Protein AF-A0A757H3W4-F1 (afdb_monomer_lite)

pLDDT: mean 79.63, std 16.62, range [38.34, 98.06]

Foldseek 3Di:
DDDVPDDDPQNPQQPPDPGDDDDDDDFDKPPPPDPDIDGDPVRVVVSVVVVVCVVPDDPVPPPDDPPPDDPPDDDD

Organism: Salmonella enterica (NCBI:txid28901)

Secondary structure (DSSP, 8-state):
---TT---THHHHTTSTT----------EESTTSSS-EE-HHHHHHHHHHHHHHHTS-GGGSS-------------

Sequence (76 aa):
EVAPGVITETGYIQVELDGIPCASLSIPCRYTHSPAEVASLRDLADCIRLLTALANMSPEQFPIEPETGATQEARP

Radius of gyration: 16.95 Å; chains: 1; bounding box: 33×20×48 Å

Structure (mmCIF, N/CA/C/O backbone):
data_AF-A0A757H3W4-F1
#
_entry.id   AF-A0A757H3W4-F1
#
loop_
_atom_site.group_PDB
_atom_site.id
_atom_site.type_symbol
_atom_site.label_atom_id
_atom_site.label_alt_id
_atom_site.label_comp_id
_atom_site.label_asym_id
_atom_site.label_entity_id
_atom_site.label_seq_id
_atom_site.pdbx_PDB_ins_code
_atom_site.Cartn_x
_atom_site.Cartn_y
_atom_site.Cartn_z
_atom_site.occupancy
_atom_site.B_iso_or_equiv
_atom_site.auth_seq_id
_atom_site.auth_comp_id
_atom_site.auth_asym_id
_atom_site.auth_atom_id
_atom_site.pdbx_PDB_model_num
ATOM 1 N N . GLU A 1 1 ? 2.390 5.733 -1.214 1.00 70.56 1 GLU A N 1
ATOM 2 C CA . GLU A 1 1 ? 3.430 4.707 -1.001 1.00 70.56 1 GLU A CA 1
ATOM 3 C C . GLU A 1 1 ? 3.337 4.234 0.438 1.00 70.56 1 GLU A C 1
ATOM 5 O O . GLU A 1 1 ? 3.169 5.073 1.314 1.00 70.56 1 GLU A O 1
ATOM 10 N N . VAL A 1 2 ? 3.400 2.925 0.676 1.00 73.19 2 VAL A N 1
ATOM 11 C CA . VAL A 1 2 ? 3.605 2.360 2.015 1.00 73.19 2 VAL A CA 1
ATOM 12 C C . VAL A 1 2 ? 4.851 1.499 1.916 1.00 73.19 2 VAL A C 1
ATOM 14 O O . VAL A 1 2 ? 4.849 0.486 1.219 1.00 73.19 2 VAL A O 1
ATOM 17 N N . ALA A 1 3 ? 5.925 1.931 2.564 1.00 66.88 3 ALA A N 1
ATOM 18 C CA . ALA A 1 3 ? 7.202 1.234 2.555 1.00 66.88 3 ALA A CA 1
ATOM 19 C C . ALA A 1 3 ? 7.593 0.874 3.997 1.00 66.88 3 ALA A C 1
ATOM 21 O O . ALA A 1 3 ? 7.498 1.732 4.880 1.00 66.88 3 ALA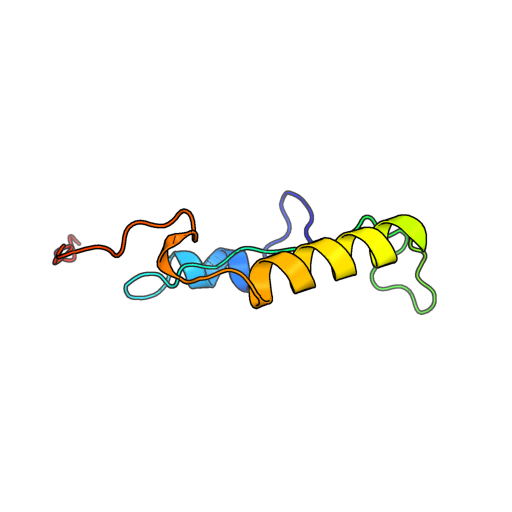 A O 1
ATOM 22 N N . PRO A 1 4 ? 8.029 -0.371 4.272 1.00 61.41 4 PRO A N 1
ATOM 23 C CA . PRO A 1 4 ? 8.506 -0.751 5.598 1.00 61.41 4 PRO A CA 1
ATOM 24 C C . PRO A 1 4 ? 9.622 0.189 6.077 1.00 61.41 4 PRO A C 1
ATOM 26 O O . PRO A 1 4 ? 10.626 0.361 5.390 1.00 61.41 4 PRO A O 1
ATOM 29 N N . GLY A 1 5 ? 9.444 0.797 7.253 1.00 63.88 5 GLY A N 1
ATOM 30 C CA . GLY A 1 5 ? 10.409 1.737 7.840 1.00 63.88 5 GLY A CA 1
ATOM 31 C C . GLY A 1 5 ? 10.255 3.200 7.405 1.00 63.88 5 GLY A C 1
ATOM 32 O O . GLY A 1 5 ? 10.939 4.057 7.962 1.00 63.88 5 GLY A O 1
ATOM 33 N N . VAL A 1 6 ? 9.349 3.512 6.472 1.00 69.94 6 VAL A N 1
ATOM 34 C CA . VAL A 1 6 ? 8.967 4.895 6.157 1.00 69.94 6 VAL A CA 1
ATOM 35 C C . VAL A 1 6 ? 7.808 5.301 7.057 1.00 69.94 6 VAL A C 1
ATOM 37 O O . VAL A 1 6 ? 6.741 4.689 7.037 1.00 69.94 6 VAL A O 1
ATOM 40 N N . ILE A 1 7 ? 8.018 6.354 7.841 1.00 65.00 7 ILE A N 1
ATOM 41 C CA . ILE A 1 7 ? 6.954 6.983 8.619 1.00 65.00 7 ILE A CA 1
ATOM 42 C C . ILE A 1 7 ? 6.145 7.909 7.707 1.00 65.00 7 ILE A C 1
ATOM 44 O O . ILE A 1 7 ? 6.677 8.831 7.092 1.00 65.00 7 ILE A O 1
ATOM 48 N N . THR A 1 8 ? 4.850 7.636 7.597 1.00 71.31 8 THR A N 1
ATOM 49 C CA . THR A 1 8 ? 3.860 8.542 6.994 1.00 71.31 8 THR A CA 1
ATOM 50 C C . THR A 1 8 ? 2.897 9.007 8.083 1.00 71.31 8 THR A C 1
ATOM 52 O O . THR A 1 8 ? 3.023 8.575 9.229 1.00 71.31 8 THR A O 1
ATOM 55 N N . GLU A 1 9 ? 1.938 9.876 7.753 1.00 65.81 9 GLU A N 1
ATOM 56 C CA . GLU A 1 9 ? 0.943 10.344 8.731 1.00 65.81 9 GLU A CA 1
ATOM 57 C C . GLU A 1 9 ? 0.242 9.177 9.452 1.00 65.81 9 GLU A C 1
ATOM 59 O O . GLU A 1 9 ? 0.069 9.229 10.672 1.00 65.81 9 GLU A O 1
ATOM 64 N N . THR A 1 10 ? -0.013 8.064 8.743 1.00 70.81 10 THR A N 1
ATOM 65 C CA . THR A 1 10 ? -0.732 6.917 9.310 1.00 70.81 10 THR A CA 1
ATOM 66 C C . THR A 1 10 ? 0.071 6.274 10.445 1.00 70.81 10 THR A C 1
ATOM 68 O O . THR A 1 10 ? -0.503 5.715 11.369 1.00 70.81 10 THR A O 1
ATOM 71 N N . GLY A 1 11 ? 1.405 6.387 10.419 1.00 71.44 11 GLY A N 1
ATOM 72 C CA . GLY A 1 11 ? 2.281 5.848 11.463 1.00 71.44 11 GLY A CA 1
ATOM 73 C C . GLY A 1 11 ? 2.221 6.605 12.793 1.00 71.44 11 GLY A C 1
ATOM 74 O O . GLY A 1 11 ? 2.762 6.112 13.778 1.00 71.44 11 GLY A O 1
ATOM 75 N N . TYR A 1 12 ? 1.590 7.783 12.828 1.00 74.75 12 TYR A N 1
ATOM 76 C CA . TYR A 1 12 ? 1.476 8.615 14.029 1.00 74.75 12 TYR A CA 1
ATOM 77 C C . TYR A 1 12 ? 0.017 8.832 14.459 1.00 74.75 12 TYR A C 1
ATOM 79 O O . TYR A 1 12 ? -0.279 8.820 15.647 1.00 74.75 12 TYR A O 1
ATOM 87 N N . ILE A 1 13 ? -0.925 8.941 13.513 1.00 81.19 13 ILE A N 1
ATOM 88 C CA . ILE A 1 13 ? -2.353 9.152 13.826 1.00 81.19 13 ILE A CA 1
ATOM 89 C C . ILE A 1 13 ? -2.962 8.004 14.654 1.00 81.19 13 ILE A C 1
ATOM 91 O O . ILE A 1 13 ? -3.863 8.237 15.457 1.00 81.19 13 ILE A O 1
ATOM 95 N N . GLN A 1 14 ? -2.453 6.778 14.509 1.00 77.88 14 GLN A N 1
ATOM 96 C CA . GLN A 1 14 ? -2.917 5.622 15.290 1.00 77.88 14 GLN A CA 1
ATOM 97 C C . GLN A 1 14 ? -2.613 5.732 16.787 1.00 77.88 14 GLN A C 1
ATOM 99 O O . GLN A 1 14 ? -3.286 5.086 17.584 1.00 77.88 14 GLN A O 1
ATOM 104 N N . VAL A 1 15 ? -1.580 6.493 17.159 1.00 79.81 15 VAL A N 1
ATOM 105 C CA . VAL A 1 15 ? -1.050 6.562 18.533 1.00 79.81 15 VAL A CA 1
ATOM 106 C C . VAL A 1 15 ? -1.263 7.925 19.189 1.00 79.81 15 VAL A C 1
ATOM 108 O O . VAL A 1 15 ? -0.890 8.115 20.342 1.00 79.81 15 VAL A O 1
ATOM 111 N N . GLU A 1 16 ? -1.835 8.875 18.455 1.00 81.75 16 GLU A N 1
ATOM 112 C CA . GLU A 1 16 ? -2.108 10.224 18.934 1.00 81.75 16 GLU A CA 1
ATOM 113 C C . GLU A 1 16 ? -3.533 10.310 19.511 1.00 81.75 16 GLU A C 1
ATOM 115 O O . GLU A 1 16 ? -4.475 9.738 18.954 1.00 81.75 16 GLU A O 1
ATOM 120 N N . LEU A 1 17 ? -3.702 11.062 20.607 1.00 79.62 17 LEU A N 1
ATOM 121 C CA . LEU A 1 17 ? -4.961 11.178 21.364 1.00 79.62 17 LEU A CA 1
ATOM 122 C C . LEU A 1 17 ? -5.527 9.797 21.760 1.00 79.62 17 LEU A C 1
ATOM 124 O O . LEU A 1 17 ? -4.779 8.930 22.199 1.00 79.62 17 LEU A O 1
ATOM 128 N N . ASP A 1 18 ? -6.836 9.592 21.610 1.00 79.00 18 ASP A N 1
ATOM 129 C CA . ASP A 1 18 ? -7.514 8.322 21.900 1.00 79.00 18 ASP A CA 1
ATOM 130 C C . ASP A 1 18 ? -7.321 7.271 20.784 1.00 79.00 18 ASP A C 1
ATOM 132 O O . ASP A 1 18 ? -7.947 6.214 20.815 1.00 79.00 18 ASP A O 1
ATOM 136 N N . GLY A 1 19 ? -6.457 7.551 19.798 1.00 77.69 19 GLY A N 1
ATOM 137 C CA . GLY A 1 19 ? -6.175 6.678 18.663 1.00 77.69 19 GLY A CA 1
ATOM 138 C C . GLY A 1 19 ? -7.296 6.692 17.623 1.00 77.69 19 GLY A C 1
ATOM 139 O O . GLY A 1 19 ? -8.450 6.366 17.896 1.00 77.69 19 GLY A O 1
ATOM 140 N N . ILE A 1 20 ? -6.965 7.052 16.382 1.00 81.62 20 ILE A N 1
ATOM 141 C CA . ILE A 1 20 ? -7.911 6.949 15.264 1.00 81.62 20 ILE A CA 1
ATOM 142 C C . ILE A 1 20 ? -7.610 5.653 14.501 1.00 81.62 20 ILE A C 1
ATOM 144 O O . ILE A 1 20 ? -6.495 5.512 13.987 1.00 81.62 20 ILE A O 1
ATOM 148 N N . PRO A 1 21 ? -8.576 4.719 14.365 1.00 80.44 21 PRO A N 1
ATOM 149 C CA . PRO A 1 21 ? -8.403 3.542 13.525 1.00 80.44 21 PRO A CA 1
ATOM 150 C C . PRO A 1 21 ? -8.124 3.966 12.085 1.00 80.44 21 PRO A C 1
ATOM 152 O O . PRO A 1 21 ? -8.986 4.510 11.394 1.00 80.44 21 PRO A O 1
ATOM 155 N N . CYS A 1 22 ? -6.909 3.717 11.619 1.00 81.81 22 CYS A N 1
ATOM 156 C CA . CYS A 1 22 ? -6.522 4.006 10.250 1.00 81.81 22 CYS A CA 1
ATOM 157 C C . CYS A 1 22 ? -5.688 2.868 9.675 1.00 81.81 22 CYS A C 1
ATOM 159 O O . CYS A 1 22 ? -5.024 2.118 10.387 1.00 81.81 22 CYS A O 1
ATOM 161 N N . ALA A 1 23 ? -5.760 2.717 8.359 1.00 83.19 23 ALA A N 1
ATOM 162 C CA . ALA A 1 23 ? -5.036 1.700 7.621 1.00 83.19 23 ALA A CA 1
ATOM 163 C C . ALA A 1 23 ? -4.525 2.321 6.325 1.00 83.19 23 ALA A C 1
ATOM 165 O O . ALA A 1 23 ? -5.256 3.039 5.642 1.00 83.19 23 ALA A O 1
ATOM 166 N N . SER A 1 24 ? -3.278 2.028 5.970 1.00 86.06 24 SER A N 1
ATOM 167 C CA . SER A 1 24 ? -2.717 2.479 4.702 1.00 86.06 24 SER A CA 1
ATOM 168 C C . SER A 1 24 ? -2.959 1.434 3.611 1.00 86.06 24 SER A C 1
ATOM 170 O O . SER A 1 24 ? -2.654 0.254 3.782 1.00 86.06 24 SER A O 1
ATOM 172 N N . LEU A 1 25 ? -3.450 1.878 2.454 1.00 89.06 25 LEU A N 1
ATOM 173 C CA . LEU A 1 25 ? -3.594 1.070 1.242 1.00 89.06 25 LEU A CA 1
ATOM 174 C C . LEU A 1 25 ? -2.670 1.627 0.154 1.00 89.06 25 LEU A C 1
ATOM 176 O O . LEU A 1 25 ? -2.645 2.832 -0.091 1.00 89.06 25 LEU A O 1
ATOM 180 N N . SER A 1 26 ? -1.899 0.768 -0.513 1.00 90.75 26 SER A N 1
ATOM 181 C CA . SER A 1 26 ? -1.043 1.189 -1.626 1.00 90.75 26 SER A C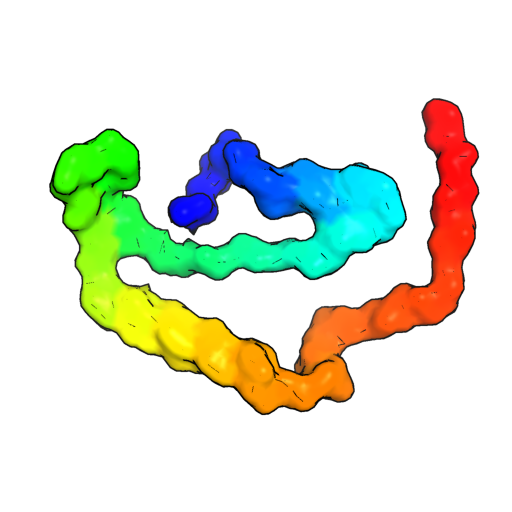A 1
ATOM 182 C C . SER A 1 26 ? -0.753 0.052 -2.603 1.00 90.75 26 SER A C 1
ATOM 184 O O . SER A 1 26 ? -1.086 -1.102 -2.339 1.00 90.75 26 SER A O 1
ATOM 186 N N . ILE A 1 27 ? -0.137 0.400 -3.734 1.00 94.00 27 ILE A N 1
ATOM 187 C CA . ILE A 1 27 ? 0.336 -0.535 -4.757 1.00 94.00 27 ILE A CA 1
ATOM 188 C C . ILE A 1 27 ? 1.862 -0.437 -4.897 1.00 94.00 27 ILE A C 1
ATOM 190 O O . ILE A 1 27 ? 2.436 0.601 -4.552 1.00 94.00 27 ILE A O 1
ATOM 194 N N . PRO A 1 28 ? 2.531 -1.475 -5.425 1.00 92.69 28 PRO A N 1
ATOM 195 C CA . PRO A 1 28 ? 3.949 -1.409 -5.742 1.00 92.69 28 PRO A CA 1
ATOM 196 C C . PRO A 1 28 ? 4.242 -0.345 -6.807 1.00 92.69 28 PRO A C 1
ATOM 198 O O . PRO A 1 28 ? 3.690 -0.375 -7.909 1.00 92.69 28 PRO A O 1
ATOM 201 N N . CYS A 1 29 ? 5.176 0.550 -6.495 1.00 91.56 29 CYS A N 1
ATOM 202 C CA . CYS A 1 29 ? 5.684 1.565 -7.414 1.00 91.56 29 CYS A CA 1
ATOM 203 C C . CYS A 1 29 ? 7.213 1.471 -7.521 1.00 91.56 29 CYS A C 1
ATOM 205 O O . CYS A 1 29 ? 7.891 0.981 -6.616 1.00 91.56 29 CYS A O 1
ATOM 207 N N . ARG A 1 30 ? 7.771 1.949 -8.637 1.00 93.25 30 ARG A N 1
ATOM 208 C CA . ARG A 1 30 ? 9.216 2.132 -8.838 1.00 93.25 30 ARG A CA 1
ATOM 209 C C . ARG A 1 30 ? 9.531 3.595 -9.102 1.00 93.25 30 ARG A C 1
ATOM 211 O O . ARG A 1 30 ? 8.769 4.272 -9.790 1.00 93.25 30 ARG A O 1
ATOM 218 N N . TYR A 1 31 ? 10.707 4.010 -8.630 1.00 93.00 31 TYR A N 1
ATOM 219 C CA . TYR A 1 31 ? 11.212 5.378 -8.757 1.00 93.00 31 TYR A CA 1
ATOM 220 C C . TYR A 1 31 ? 10.271 6.404 -8.123 1.00 93.00 31 TYR A C 1
ATOM 222 O O . TYR A 1 31 ? 10.050 7.463 -8.696 1.00 93.00 31 TYR A O 1
ATOM 230 N N . THR A 1 32 ? 9.697 6.086 -6.962 1.00 88.25 32 THR A N 1
ATOM 231 C CA . THR A 1 32 ? 8.875 7.053 -6.233 1.00 88.25 32 THR A CA 1
ATOM 232 C C . THR A 1 32 ? 9.701 8.305 -5.914 1.00 88.25 32 THR A C 1
ATOM 234 O O . THR A 1 32 ? 10.912 8.211 -5.696 1.00 88.25 32 THR A O 1
ATOM 237 N N . HIS A 1 33 ? 9.075 9.483 -5.975 1.00 90.56 33 HIS A N 1
ATOM 238 C CA . HIS A 1 33 ? 9.718 10.809 -5.902 1.00 90.56 33 HIS A CA 1
ATOM 239 C C . HIS A 1 33 ? 10.550 11.228 -7.133 1.00 90.56 33 HIS A C 1
ATOM 241 O O . HIS A 1 33 ? 11.255 12.240 -7.095 1.00 90.56 33 HIS A O 1
ATOM 247 N N . SER A 1 34 ? 10.458 10.495 -8.242 1.00 93.31 34 SER A N 1
ATOM 248 C CA . SER A 1 34 ? 11.001 10.898 -9.546 1.00 93.31 34 SER A CA 1
ATOM 249 C C . SER A 1 34 ? 9.973 11.718 -10.346 1.00 93.31 34 SER A C 1
ATOM 251 O O . SER A 1 34 ? 8.775 11.480 -10.211 1.00 93.31 34 SER A O 1
ATOM 253 N N . PRO A 1 35 ? 10.392 12.611 -11.270 1.00 94.44 35 PRO A N 1
ATOM 254 C CA . PRO A 1 35 ? 9.487 13.233 -12.246 1.00 94.44 35 PRO A CA 1
ATOM 255 C C . PRO A 1 35 ? 8.728 12.231 -13.134 1.00 94.44 35 PRO A C 1
ATOM 257 O O . PRO A 1 35 ? 7.718 12.583 -13.737 1.00 94.44 35 PRO A O 1
ATOM 260 N N . ALA A 1 36 ? 9.231 10.998 -13.239 1.00 94.50 36 ALA A N 1
ATOM 261 C CA . ALA A 1 36 ? 8.570 9.889 -13.912 1.00 94.50 36 ALA A CA 1
ATOM 262 C C . ALA A 1 36 ? 8.618 8.640 -13.023 1.00 94.50 36 ALA A C 1
ATOM 264 O O . ALA A 1 36 ? 9.696 8.094 -12.770 1.00 94.50 36 ALA A O 1
ATOM 265 N N . GLU A 1 37 ? 7.444 8.194 -12.580 1.00 95.56 37 GLU A N 1
ATOM 266 C CA . GLU A 1 37 ? 7.250 6.992 -11.766 1.00 95.56 37 GLU A CA 1
ATOM 267 C C . GLU A 1 37 ? 6.637 5.857 -12.596 1.00 95.56 37 GLU A C 1
ATOM 269 O O . GLU A 1 37 ? 6.046 6.083 -13.657 1.00 95.56 37 GLU A O 1
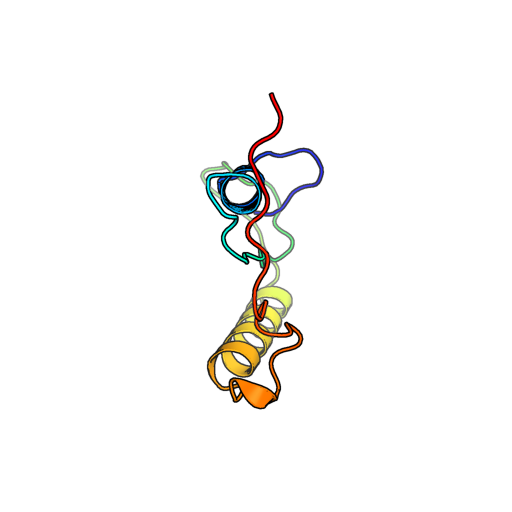ATOM 274 N N . VAL A 1 38 ? 6.763 4.620 -12.111 1.00 96.69 38 VAL A N 1
ATOM 275 C CA . VAL A 1 38 ? 6.228 3.432 -12.792 1.00 96.69 38 VAL A CA 1
ATOM 276 C C . VAL A 1 38 ? 5.417 2.582 -11.822 1.00 96.69 38 VAL A C 1
ATOM 278 O O . VAL A 1 38 ? 5.897 2.237 -10.743 1.00 96.69 38 VA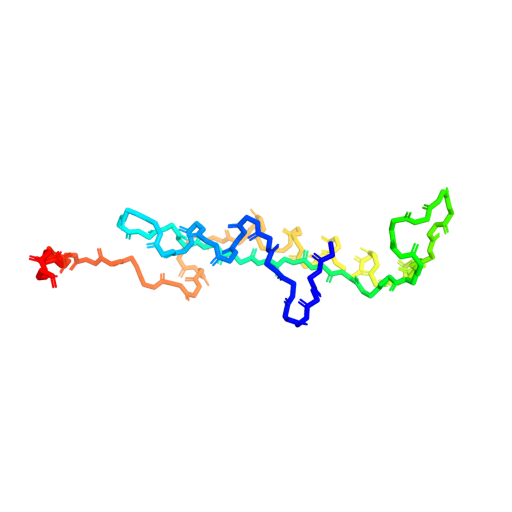L A O 1
ATOM 281 N N . ALA A 1 39 ? 4.219 2.179 -12.244 1.00 95.75 39 ALA A N 1
ATOM 282 C CA . ALA A 1 39 ? 3.336 1.275 -11.512 1.00 95.75 39 ALA A CA 1
ATOM 283 C C . ALA A 1 39 ? 2.652 0.276 -12.462 1.00 95.75 39 ALA A C 1
ATOM 285 O O . ALA A 1 39 ? 2.606 0.472 -13.679 1.00 95.75 39 ALA A O 1
ATOM 286 N N . SER A 1 40 ? 2.114 -0.805 -11.901 1.00 97.75 40 SER A N 1
ATOM 287 C CA . SER A 1 40 ? 1.336 -1.811 -12.631 1.00 97.75 40 SER A CA 1
ATOM 288 C C . SER A 1 40 ? -0.113 -1.350 -12.814 1.00 97.75 40 SER A C 1
ATOM 290 O O . SER A 1 40 ? -0.803 -1.047 -11.842 1.00 97.75 40 SER A O 1
ATOM 292 N N . LEU A 1 41 ? -0.612 -1.352 -14.057 1.00 97.94 41 LEU A N 1
ATOM 293 C CA . LEU A 1 41 ? -2.029 -1.065 -14.336 1.00 97.94 41 LEU A CA 1
ATOM 294 C C . LEU A 1 41 ? -2.967 -2.103 -13.712 1.00 97.94 41 LEU A C 1
ATOM 296 O O . LEU A 1 41 ? -4.092 -1.775 -13.339 1.00 97.94 41 LEU A O 1
ATOM 300 N N . ARG A 1 42 ? -2.505 -3.351 -13.589 1.00 98.06 42 ARG A N 1
ATOM 301 C CA . ARG A 1 42 ? -3.262 -4.413 -12.929 1.00 98.06 42 ARG A CA 1
ATOM 302 C C . ARG A 1 42 ? -3.420 -4.115 -11.442 1.00 98.06 42 ARG A C 1
ATOM 304 O O . ARG A 1 42 ? -4.536 -4.162 -10.942 1.00 98.06 42 ARG A O 1
ATOM 311 N N . ASP A 1 43 ? -2.330 -3.750 -10.774 1.00 97.31 43 ASP A N 1
ATOM 312 C CA . ASP A 1 43 ? -2.340 -3.485 -9.333 1.00 97.31 43 ASP A CA 1
ATOM 313 C C . ASP A 1 43 ? -3.209 -2.259 -9.034 1.00 97.31 43 ASP A C 1
ATOM 315 O O . ASP A 1 43 ? -3.962 -2.256 -8.064 1.00 97.31 43 ASP A O 1
ATOM 319 N N . LEU A 1 44 ? -3.177 -1.249 -9.912 1.00 96.69 44 LEU A N 1
ATOM 320 C CA . LEU A 1 44 ? -4.078 -0.102 -9.837 1.00 96.69 44 LEU A CA 1
ATOM 321 C C . LEU A 1 44 ? -5.552 -0.527 -9.941 1.00 96.69 44 LEU A C 1
ATOM 323 O O . LEU A 1 44 ? -6.368 -0.107 -9.122 1.00 96.69 44 LEU A O 1
ATOM 327 N N . ALA A 1 45 ? -5.897 -1.372 -10.916 1.00 97.94 45 ALA A N 1
ATOM 328 C CA . ALA A 1 45 ? -7.264 -1.861 -11.086 1.00 97.94 45 ALA A CA 1
ATOM 329 C C . ALA A 1 45 ? -7.738 -2.697 -9.884 1.00 97.94 45 ALA A C 1
ATOM 331 O O . ALA A 1 45 ? -8.858 -2.510 -9.404 1.00 97.94 45 ALA A O 1
ATOM 332 N N . ASP A 1 46 ? -6.885 -3.581 -9.365 1.00 98.00 46 ASP A N 1
ATOM 333 C CA . ASP A 1 46 ? -7.190 -4.414 -8.200 1.00 98.00 46 ASP A CA 1
ATOM 334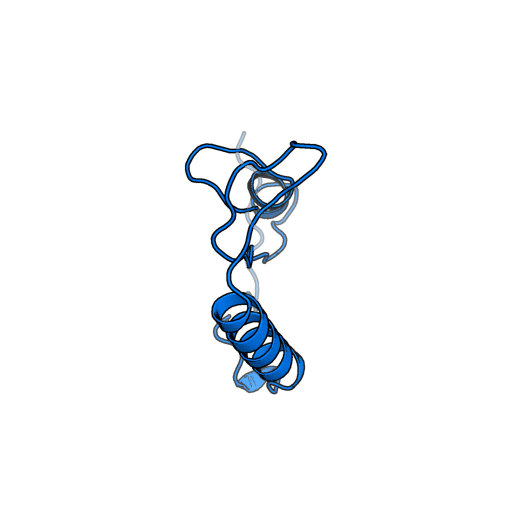 C C . ASP A 1 46 ? -7.326 -3.565 -6.921 1.00 98.00 46 ASP A C 1
ATOM 336 O O . ASP A 1 46 ? -8.249 -3.780 -6.132 1.00 98.00 46 ASP A O 1
ATOM 340 N N . CYS A 1 47 ? -6.493 -2.532 -6.759 1.00 96.94 47 CYS A N 1
ATOM 341 C CA . CYS A 1 47 ? -6.595 -1.563 -5.666 1.00 96.94 47 CYS A CA 1
ATOM 342 C C . CYS A 1 47 ? -7.922 -0.790 -5.706 1.00 96.94 47 CYS A C 1
ATOM 344 O O . CYS A 1 47 ? -8.607 -0.687 -4.687 1.00 96.94 47 CYS A O 1
ATOM 346 N N . ILE A 1 48 ? -8.346 -0.323 -6.889 1.00 97.00 48 ILE A N 1
ATOM 347 C CA . ILE A 1 48 ? -9.649 0.339 -7.071 1.00 97.00 48 ILE A CA 1
ATOM 348 C C . ILE A 1 48 ? -10.791 -0.603 -6.678 1.00 97.00 48 ILE A C 1
ATOM 350 O O . ILE A 1 48 ? -11.713 -0.191 -5.970 1.00 97.00 48 ILE A O 1
ATOM 354 N N . ARG A 1 49 ? -10.737 -1.870 -7.107 1.00 97.44 49 ARG A N 1
ATOM 355 C CA . ARG A 1 49 ? -11.756 -2.871 -6.756 1.00 97.44 49 ARG A CA 1
ATOM 356 C C . ARG A 1 49 ? -11.835 -3.086 -5.248 1.00 97.44 49 ARG A C 1
ATOM 358 O O . ARG A 1 49 ? -12.939 -3.097 -4.709 1.00 97.44 49 ARG A O 1
ATOM 365 N N . LEU A 1 50 ? -10.691 -3.225 -4.580 1.00 95.25 50 LEU A N 1
ATOM 366 C CA . LEU A 1 50 ? -10.625 -3.405 -3.131 1.00 95.25 50 LEU A CA 1
ATOM 367 C C . LEU A 1 50 ? -11.190 -2.192 -2.385 1.00 95.25 50 LEU A C 1
ATOM 369 O O . LEU A 1 50 ? -12.066 -2.357 -1.538 1.00 95.25 50 LEU A O 1
ATOM 373 N N . LEU A 1 51 ? -10.741 -0.983 -2.731 1.00 95.12 51 LEU A N 1
ATOM 374 C CA . LEU A 1 51 ? -11.211 0.251 -2.099 1.00 95.12 51 LEU A CA 1
ATOM 375 C C . LEU A 1 51 ? -12.720 0.438 -2.287 1.00 95.12 51 LEU A C 1
ATOM 377 O O . LEU A 1 51 ? -13.426 0.792 -1.348 1.00 95.12 51 LEU A O 1
ATOM 381 N N . THR A 1 52 ? -13.227 0.144 -3.485 1.00 96.44 52 THR A N 1
ATOM 382 C CA . THR A 1 52 ? -14.662 0.228 -3.785 1.00 96.44 52 THR A CA 1
ATOM 383 C C . THR A 1 52 ? -15.461 -0.804 -2.991 1.00 96.44 52 THR A C 1
ATOM 385 O O . THR A 1 52 ? -16.551 -0.496 -2.517 1.00 96.44 52 THR A O 1
ATOM 388 N N . ALA A 1 53 ? -14.944 -2.024 -2.826 1.00 94.25 53 ALA A N 1
ATOM 389 C CA . ALA A 1 53 ? -15.599 -3.042 -2.010 1.00 94.25 53 ALA A CA 1
ATOM 390 C C . ALA A 1 53 ? -15.652 -2.630 -0.531 1.00 94.25 53 ALA A C 1
ATOM 392 O O . ALA A 1 53 ? -16.690 -2.791 0.099 1.00 94.25 53 ALA A O 1
ATOM 393 N N . LEU A 1 54 ? -14.567 -2.049 -0.009 1.00 92.00 54 LEU A N 1
ATOM 394 C CA . LEU A 1 54 ? -14.495 -1.555 1.366 1.00 92.00 54 LEU A CA 1
ATOM 395 C C . LEU A 1 54 ? -15.444 -0.370 1.599 1.00 92.00 54 LEU A C 1
ATOM 397 O O . LEU A 1 54 ? -16.181 -0.363 2.576 1.00 92.00 54 LEU A O 1
ATOM 401 N N . ALA A 1 55 ? -15.481 0.598 0.680 1.00 91.69 55 ALA A N 1
ATOM 402 C CA . ALA A 1 55 ? -16.343 1.776 0.790 1.00 91.69 55 ALA A CA 1
ATOM 403 C C . ALA A 1 55 ? -17.846 1.451 0.701 1.00 91.69 55 ALA A C 1
ATOM 405 O O . ALA A 1 55 ? -18.664 2.199 1.226 1.00 91.69 55 ALA A O 1
ATOM 406 N N . ASN A 1 56 ? -18.210 0.352 0.032 1.00 93.06 56 ASN A N 1
ATOM 407 C CA . ASN A 1 56 ? -19.596 -0.111 -0.085 1.00 93.06 56 ASN A CA 1
ATOM 408 C C . ASN A 1 56 ? -19.963 -1.200 0.941 1.00 93.06 56 ASN A C 1
ATOM 410 O O . ASN A 1 56 ? -21.081 -1.715 0.902 1.00 93.06 56 ASN A O 1
ATOM 414 N N . MET A 1 57 ? -19.034 -1.594 1.816 1.00 89.88 57 MET A N 1
ATOM 415 C CA . MET A 1 57 ? -19.283 -2.588 2.859 1.00 89.88 57 MET A CA 1
ATOM 416 C C . MET A 1 57 ? -20.209 -2.006 3.931 1.00 89.88 57 MET A C 1
ATOM 418 O O . MET A 1 57 ? -20.111 -0.824 4.264 1.00 89.88 57 MET A O 1
ATOM 422 N N . SER A 1 58 ? -21.108 -2.825 4.484 1.00 87.94 58 SER A N 1
ATOM 423 C CA . SER A 1 58 ? -21.942 -2.365 5.593 1.00 87.94 58 SER A CA 1
ATOM 424 C C . SER A 1 58 ? -21.102 -2.243 6.877 1.00 87.94 58 SER A C 1
ATOM 426 O O . SER A 1 58 ? -20.180 -3.042 7.075 1.00 87.94 58 SER A O 1
ATOM 428 N N . PRO A 1 59 ? -21.387 -1.274 7.766 1.00 79.31 59 PRO A N 1
ATOM 429 C CA . PRO A 1 59 ? -20.620 -1.091 9.001 1.00 79.31 59 PRO A CA 1
ATOM 430 C C . PRO A 1 59 ? -20.568 -2.345 9.883 1.00 79.31 59 PRO A C 1
ATOM 432 O O . PRO A 1 59 ? -19.571 -2.588 10.549 1.00 79.31 59 PRO A O 1
ATOM 435 N N . GLU A 1 60 ? -21.611 -3.175 9.852 1.00 82.56 60 GLU A N 1
ATOM 436 C CA . GLU A 1 60 ? -21.717 -4.409 10.642 1.00 82.56 60 GLU A CA 1
ATOM 437 C C . GLU A 1 60 ? -20.781 -5.520 10.150 1.00 82.56 60 GLU A C 1
ATOM 439 O O . GLU A 1 60 ? -20.497 -6.468 10.879 1.00 82.56 60 GLU A O 1
ATOM 444 N N . GLN A 1 61 ? -20.328 -5.432 8.899 1.00 80.38 61 GLN A N 1
ATOM 445 C CA . GLN A 1 61 ? -19.379 -6.370 8.301 1.00 80.38 61 GLN A CA 1
ATOM 446 C C . GLN A 1 61 ? -17.930 -5.910 8.468 1.00 80.38 61 GLN A C 1
ATOM 448 O O . GLN A 1 61 ? -17.006 -6.662 8.145 1.00 80.38 61 GLN A O 1
ATOM 453 N N . PHE A 1 62 ? -17.725 -4.680 8.941 1.00 78.19 62 PHE A N 1
ATOM 454 C CA . PHE A 1 62 ? -16.396 -4.135 9.120 1.00 78.19 62 PHE A CA 1
ATOM 455 C C . PHE A 1 62 ? -15.708 -4.829 10.308 1.00 78.19 62 PHE A C 1
ATOM 457 O O . PHE A 1 62 ? -16.290 -4.906 11.389 1.00 78.19 62 PHE A O 1
ATOM 464 N N . PRO A 1 63 ? -14.481 -5.356 10.143 1.00 69.12 63 PRO A N 1
ATOM 465 C CA . PRO A 1 63 ? -13.826 -6.211 11.133 1.00 69.12 63 PRO A CA 1
ATOM 466 C C . PRO A 1 63 ? -13.168 -5.399 12.264 1.00 69.12 63 PRO A C 1
ATOM 468 O O . PRO A 1 63 ? -12.000 -5.612 12.582 1.00 69.12 63 PRO A O 1
ATOM 471 N N . ILE A 1 64 ? -13.895 -4.446 12.848 1.00 69.81 64 ILE A N 1
ATOM 472 C CA . ILE A 1 64 ? -13.493 -3.722 14.057 1.00 69.81 64 ILE A CA 1
ATOM 473 C C . ILE A 1 64 ? -14.687 -3.742 15.007 1.00 69.81 64 ILE A C 1
ATOM 475 O O . ILE A 1 64 ? -15.763 -3.259 14.659 1.00 69.81 64 ILE A O 1
ATOM 479 N N . GLU A 1 65 ? -14.513 -4.312 16.200 1.00 60.81 65 GLU A N 1
ATOM 480 C CA . GLU A 1 65 ? -15.515 -4.150 17.250 1.00 60.81 65 GLU A CA 1
ATOM 481 C C . GLU A 1 65 ? -15.504 -2.681 17.699 1.00 60.81 65 GLU A C 1
ATOM 483 O O . GLU A 1 65 ? -14.431 -2.145 17.980 1.00 60.81 65 GLU A O 1
ATOM 488 N N . PRO A 1 66 ? -16.655 -1.989 17.754 1.00 57.19 66 PRO A N 1
ATOM 489 C CA . PRO A 1 66 ? -16.693 -0.658 18.336 1.00 57.19 66 PRO A CA 1
ATOM 490 C C . PRO A 1 66 ? -16.295 -0.775 19.810 1.00 57.19 66 PRO A C 1
ATOM 492 O O . PRO A 1 66 ? -16.986 -1.441 20.583 1.00 57.19 66 PRO A O 1
ATOM 495 N N . GLU A 1 67 ? -15.178 -0.142 20.181 1.00 60.00 67 GLU A N 1
ATOM 496 C CA . GLU A 1 67 ? -14.667 -0.030 21.552 1.00 60.00 67 GLU A CA 1
ATOM 497 C C . GLU A 1 67 ? -15.798 0.455 22.476 1.00 60.00 67 GLU A C 1
ATOM 499 O O . GLU A 1 67 ? -16.087 1.648 22.602 1.00 60.00 67 GLU A O 1
ATOM 504 N N . THR A 1 68 ? -16.502 -0.484 23.106 1.00 54.09 68 THR A N 1
ATOM 505 C CA . THR A 1 68 ? -17.573 -0.172 24.047 1.00 54.09 68 THR A CA 1
ATOM 506 C C . THR A 1 68 ? -16.922 0.040 25.407 1.00 54.09 68 THR A C 1
ATOM 508 O O . THR A 1 68 ? -16.903 -0.853 26.245 1.00 54.09 68 THR A O 1
ATOM 511 N N . GLY A 1 69 ? -16.367 1.235 25.609 1.00 51.31 69 GLY A N 1
ATOM 512 C CA . GLY A 1 69 ? -15.909 1.723 26.907 1.00 51.31 69 GLY A CA 1
ATOM 513 C C . GLY A 1 69 ? -14.544 1.203 27.360 1.00 51.31 69 GLY A C 1
ATOM 514 O O . GLY A 1 69 ? -14.446 0.195 28.051 1.00 51.31 69 GLY A O 1
ATOM 515 N N . ALA A 1 70 ? -13.502 1.991 27.117 1.00 40.03 70 ALA A N 1
ATOM 516 C CA . ALA A 1 70 ? -12.303 1.967 27.941 1.00 40.03 70 ALA A CA 1
ATOM 517 C C . ALA A 1 70 ? -11.797 3.399 28.112 1.00 40.03 70 ALA A C 1
ATOM 519 O O . ALA A 1 70 ? -11.134 3.959 27.247 1.00 40.03 70 ALA A O 1
ATOM 520 N N . THR A 1 71 ? -12.113 3.997 29.260 1.00 44.28 71 THR A N 1
ATOM 521 C CA . THR A 1 71 ? -11.331 5.101 29.815 1.00 44.28 71 THR A CA 1
ATOM 522 C C . THR A 1 71 ? -9.922 4.554 30.044 1.00 44.28 71 THR A C 1
ATOM 524 O O . THR A 1 71 ? -9.655 3.937 31.076 1.00 44.28 71 THR A O 1
ATOM 527 N N . GLN A 1 72 ? -9.031 4.684 29.062 1.00 49.72 72 GLN A N 1
ATOM 528 C CA . GLN A 1 72 ? -7.627 4.367 29.272 1.00 49.72 72 GLN A CA 1
ATOM 529 C C . GLN A 1 72 ? -7.036 5.533 30.058 1.00 49.72 72 GLN A C 1
ATOM 531 O O . GLN A 1 72 ? -6.681 6.573 29.512 1.00 49.72 72 GLN A O 1
ATOM 536 N N . GLU A 1 73 ? -7.041 5.389 31.384 1.00 43.31 73 GLU A N 1
ATOM 537 C CA . GLU A 1 73 ? -6.404 6.345 32.276 1.00 43.31 73 GLU A CA 1
ATOM 538 C C . GLU A 1 73 ? -4.959 6.568 31.835 1.00 43.31 73 GLU A C 1
ATOM 540 O O . GLU A 1 73 ? -4.139 5.644 31.838 1.00 43.31 73 GLU A O 1
ATOM 545 N N . ALA A 1 74 ? -4.666 7.819 31.482 1.00 44.66 74 ALA A N 1
ATOM 546 C CA . ALA A 1 74 ? -3.321 8.330 31.332 1.00 44.66 74 ALA A CA 1
ATOM 547 C C . ALA A 1 74 ? -2.498 7.925 32.564 1.00 44.66 74 ALA A C 1
ATOM 549 O O . ALA A 1 74 ? -2.774 8.351 33.689 1.00 44.66 74 ALA A O 1
ATOM 550 N N . ARG A 1 75 ? -1.492 7.076 32.356 1.00 38.34 75 ARG A N 1
ATOM 551 C CA . ARG A 1 75 ? -0.452 6.792 33.344 1.00 38.34 75 ARG A CA 1
ATOM 552 C C . ARG A 1 75 ? 0.877 7.357 32.836 1.00 38.34 75 ARG A C 1
ATOM 554 O O . ARG A 1 75 ? 1.098 7.321 31.630 1.00 38.34 75 ARG A O 1
ATOM 561 N N . PRO A 1 76 ? 1.665 7.935 33.759 1.00 49.94 76 PRO A N 1
ATOM 562 C CA . PRO A 1 76 ? 2.578 9.058 33.526 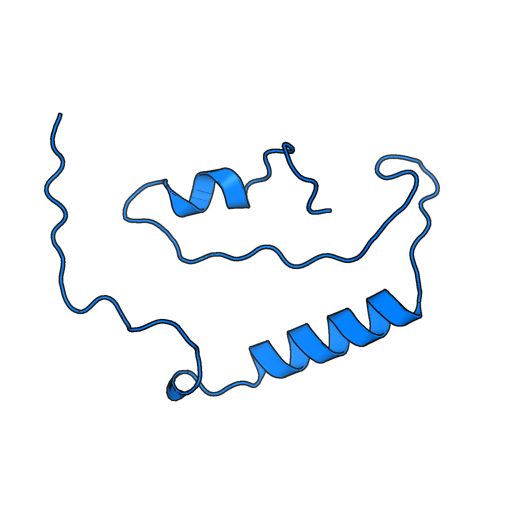1.00 49.94 76 PRO A CA 1
ATOM 563 C C . PRO A 1 76 ? 3.768 8.755 32.620 1.00 49.94 76 PRO A C 1
ATOM 565 O O . PRO A 1 76 ? 4.187 7.578 32.560 1.00 49.94 76 PRO A O 1
#

InterPro domains:
  IPR008007 Peptidase M42 [PF05343] (2-50)
  IPR051464 Peptidase M42 aminopeptidase [PTHR32481] (2-61)